Protein AF-A0A370G8P2-F1 (afdb_monomer_lite)

Foldseek 3Di:
DVLVVVLVVLVVVLVVCCVVPNCPDPVNVVSVVVSVVSVVVVVCVVVVVVVPD

Secondary structure (DSSP, 8-state):
-HHHHHHHHHHHHHHHHHHHH-TTSHHHHHHHHHHHHHHHHHHHHHHHHHT--

Organism: NCBI:txid493781

Sequence (53 aa):
MAMEMDIEAVRRKMIQTGLEKGLTHSDTVQLSKELDKLLHRVQLFVSGMKLKR

Radius of gyration: 13.57 Å; chains: 1; bounding box: 23×22×39 Å

Structure (mmCIF, N/CA/C/O backbone):
data_AF-A0A370G8P2-F1
#
_entry.id   AF-A0A370G8P2-F1
#
loop_
_atom_site.group_PDB
_atom_site.id
_atom_site.type_symbol
_atom_site.label_atom_id
_atom_site.label_alt_id
_atom_site.label_comp_id
_atom_site.label_asym_id
_atom_site.label_entity_id
_atom_site.label_seq_id
_atom_site.pdbx_PDB_ins_code
_atom_site.Cartn_x
_atom_site.Cartn_y
_atom_site.Cartn_z
_atom_site.occupancy
_atom_site.B_iso_or_equiv
_atom_site.auth_seq_id
_atom_site.auth_comp_id
_atom_site.auth_asym_id
_atom_site.auth_atom_id
_atom_site.pdbx_PDB_model_num
ATOM 1 N N . MET A 1 1 ? -0.733 -6.146 16.863 1.00 53.78 1 MET A N 1
ATOM 2 C CA . MET A 1 1 ? -0.155 -7.443 16.460 1.00 53.78 1 MET A CA 1
ATOM 3 C C . MET A 1 1 ? -0.738 -7.986 15.154 1.00 53.78 1 MET A C 1
ATOM 5 O O . MET A 1 1 ? 0.011 -8.010 14.194 1.00 53.78 1 MET A O 1
ATOM 9 N N . ALA A 1 2 ? -2.029 -8.343 15.029 1.00 61.34 2 ALA A N 1
ATOM 10 C CA . ALA A 1 2 ? -2.555 -8.915 13.768 1.00 61.34 2 ALA A CA 1
ATOM 11 C C . ALA A 1 2 ? -2.388 -7.999 12.528 1.00 61.34 2 ALA A C 1
ATOM 13 O O . ALA A 1 2 ? -1.864 -8.433 11.513 1.00 61.34 2 ALA A O 1
ATOM 14 N N . MET A 1 3 ? -2.720 -6.704 12.637 1.00 64.50 3 MET A N 1
ATOM 15 C CA . MET A 1 3 ? -2.598 -5.752 11.513 1.00 64.50 3 MET A CA 1
ATOM 16 C C . MET A 1 3 ? -1.151 -5.483 11.068 1.00 64.50 3 MET A C 1
ATOM 18 O O . MET A 1 3 ? -0.917 -5.108 9.923 1.00 64.50 3 MET A O 1
ATOM 22 N N . GLU A 1 4 ? -0.175 -5.661 11.959 1.00 73.06 4 GLU A N 1
ATOM 23 C CA . GLU A 1 4 ? 1.245 -5.445 11.651 1.00 73.06 4 GLU A CA 1
ATOM 24 C C . GLU A 1 4 ? 1.810 -6.605 10.822 1.00 73.06 4 GLU A C 1
ATOM 26 O O . GLU A 1 4 ? 2.631 -6.387 9.932 1.00 73.06 4 GLU A O 1
ATOM 31 N N . MET A 1 5 ? 1.310 -7.824 11.057 1.00 77.44 5 MET A N 1
ATOM 32 C CA . MET A 1 5 ? 1.692 -9.015 10.295 1.00 77.44 5 MET A CA 1
ATOM 33 C C . MET A 1 5 ? 1.230 -8.926 8.836 1.00 77.44 5 MET A C 1
ATOM 35 O O . MET A 1 5 ? 2.006 -9.246 7.934 1.00 77.44 5 MET A O 1
ATOM 39 N N . ASP A 1 6 ? 0.010 -8.435 8.593 1.00 84.94 6 ASP A N 1
ATOM 40 C CA . ASP A 1 6 ? -0.517 -8.212 7.240 1.00 84.94 6 ASP A CA 1
ATOM 41 C C . ASP A 1 6 ? 0.283 -7.146 6.474 1.00 84.94 6 ASP A C 1
ATOM 43 O O . ASP A 1 6 ? 0.649 -7.350 5.315 1.00 84.94 6 ASP A O 1
ATOM 47 N N . ILE A 1 7 ? 0.630 -6.033 7.131 1.00 89.94 7 ILE A N 1
ATOM 48 C CA . ILE A 1 7 ? 1.462 -4.976 6.531 1.00 89.94 7 ILE A CA 1
ATOM 49 C C . ILE A 1 7 ? 2.829 -5.530 6.130 1.00 89.94 7 ILE A C 1
ATOM 51 O O . ILE A 1 7 ? 3.313 -5.268 5.027 1.00 89.94 7 ILE A O 1
ATOM 55 N N . GLU A 1 8 ? 3.460 -6.313 7.004 1.00 92.50 8 GLU A N 1
ATOM 56 C CA . GLU A 1 8 ? 4.784 -6.859 6.731 1.00 92.50 8 GLU A CA 1
ATOM 57 C C . GLU A 1 8 ? 4.763 -7.917 5.618 1.00 92.50 8 GLU A C 1
ATOM 59 O O . GLU A 1 8 ? 5.669 -7.957 4.781 1.00 92.50 8 GLU A O 1
ATOM 64 N N . ALA A 1 9 ? 3.710 -8.735 5.551 1.00 93.25 9 ALA A N 1
ATOM 65 C CA . ALA A 1 9 ? 3.512 -9.699 4.474 1.00 93.25 9 ALA A CA 1
ATOM 66 C C . ALA A 1 9 ? 3.360 -9.008 3.108 1.00 93.25 9 ALA A C 1
ATOM 68 O O . ALA A 1 9 ? 4.072 -9.353 2.159 1.00 93.25 9 ALA A O 1
ATOM 69 N N . VAL A 1 10 ? 2.498 -7.989 3.016 1.00 93.12 10 VAL A N 1
ATOM 70 C CA . VAL A 1 10 ? 2.294 -7.223 1.775 1.00 93.12 10 VAL A CA 1
ATOM 71 C C . VAL A 1 10 ? 3.564 -6.467 1.386 1.00 93.12 10 VAL A C 1
ATOM 73 O O . VAL A 1 10 ? 3.949 -6.466 0.216 1.00 93.12 10 VAL A O 1
ATOM 76 N N . ARG A 1 11 ? 4.287 -5.899 2.359 1.00 94.31 11 ARG A N 1
ATOM 77 C CA . ARG A 1 11 ? 5.568 -5.223 2.120 1.00 94.31 11 ARG A CA 1
ATOM 78 C C . ARG A 1 11 ? 6.618 -6.168 1.540 1.00 94.31 11 ARG A C 1
ATOM 80 O O . ARG A 1 11 ? 7.252 -5.819 0.546 1.00 94.31 11 ARG A O 1
ATOM 87 N N . ARG A 1 12 ? 6.795 -7.360 2.122 1.00 95.62 12 ARG A N 1
ATOM 88 C CA . ARG A 1 12 ? 7.731 -8.374 1.602 1.00 95.62 12 ARG A CA 1
ATOM 89 C C . ARG A 1 12 ? 7.384 -8.762 0.169 1.00 95.62 12 ARG A C 1
ATOM 91 O O . ARG A 1 12 ? 8.261 -8.761 -0.691 1.00 95.62 12 ARG A O 1
ATOM 98 N N . LYS A 1 13 ? 6.100 -9.005 -0.102 1.00 95.00 13 LYS A N 1
ATOM 99 C CA . LYS A 1 13 ? 5.612 -9.362 -1.437 1.00 95.00 13 LYS A CA 1
ATOM 100 C C . LYS A 1 13 ? 5.829 -8.242 -2.459 1.00 95.00 13 LYS A C 1
ATOM 102 O O . LYS A 1 13 ? 6.236 -8.522 -3.583 1.00 95.00 13 LYS A O 1
ATOM 107 N N . MET A 1 14 ? 5.613 -6.982 -2.075 1.00 95.44 14 MET A N 1
ATOM 108 C CA . MET A 1 14 ? 5.879 -5.814 -2.924 1.00 95.44 14 MET A CA 1
ATOM 109 C C . MET A 1 14 ? 7.364 -5.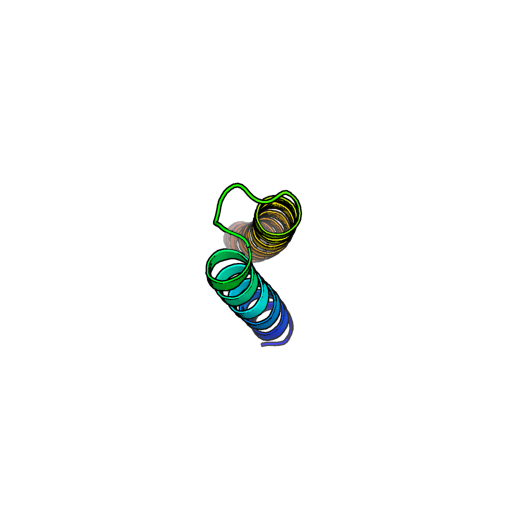688 -3.269 1.00 95.44 14 MET A C 1
ATOM 111 O O . MET A 1 14 ? 7.696 -5.494 -4.433 1.00 95.44 14 MET A O 1
ATOM 115 N N . ILE A 1 15 ? 8.250 -5.820 -2.275 1.00 95.12 1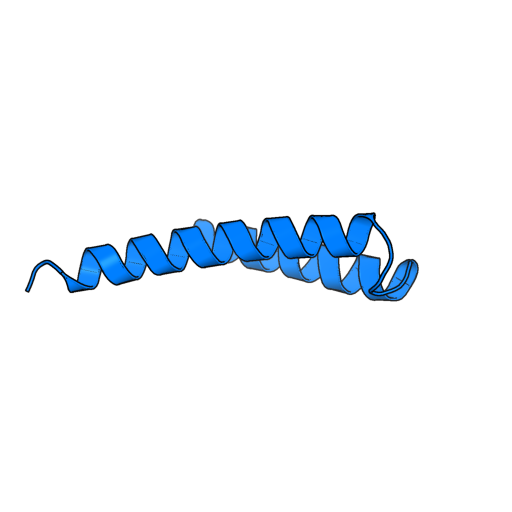5 ILE A N 1
ATOM 116 C CA . ILE A 1 15 ? 9.703 -5.740 -2.481 1.00 95.12 15 ILE A CA 1
ATOM 117 C C . ILE A 1 15 ? 10.154 -6.852 -3.42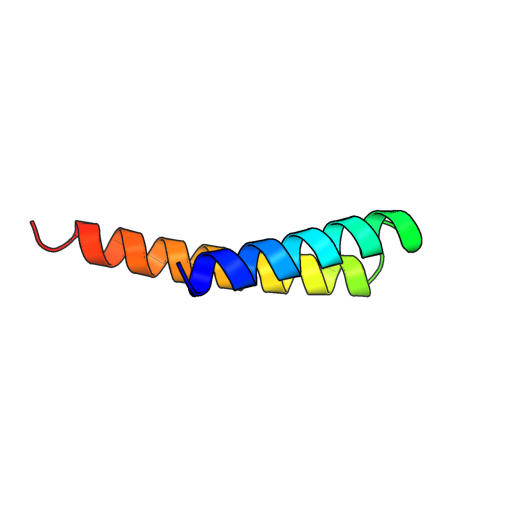3 1.00 95.12 15 ILE A C 1
ATOM 119 O O . ILE A 1 15 ? 10.834 -6.577 -4.405 1.00 95.12 15 ILE A O 1
ATOM 123 N N . GLN A 1 16 ? 9.728 -8.087 -3.161 1.00 96.62 16 GLN A N 1
ATOM 124 C CA . GLN A 1 16 ? 10.063 -9.226 -4.005 1.00 96.62 16 GLN A CA 1
ATOM 125 C C . GLN A 1 16 ? 9.571 -9.018 -5.448 1.00 96.62 16 GLN A C 1
ATOM 127 O O . GLN A 1 16 ? 10.354 -9.117 -6.385 1.00 96.62 16 GLN A O 1
ATOM 132 N N . THR A 1 17 ? 8.311 -8.621 -5.632 1.00 95.62 17 THR A N 1
ATOM 133 C CA . THR A 1 17 ? 7.749 -8.361 -6.969 1.00 95.62 17 THR A CA 1
ATOM 134 C C . THR A 1 17 ? 8.468 -7.206 -7.673 1.00 95.62 17 THR A C 1
ATOM 136 O O . THR A 1 17 ? 8.712 -7.272 -8.874 1.00 95.62 17 THR A O 1
ATOM 139 N N . GLY A 1 18 ? 8.862 -6.168 -6.932 1.00 96.12 18 GLY A N 1
ATOM 140 C CA . GLY A 1 18 ? 9.642 -5.047 -7.450 1.00 96.12 18 GLY A CA 1
ATOM 141 C C . GLY A 1 18 ? 11.053 -5.437 -7.891 1.00 96.12 18 GLY A C 1
ATOM 142 O O . GLY A 1 18 ? 11.545 -4.884 -8.872 1.00 96.12 18 GLY A O 1
ATOM 143 N N . LEU A 1 19 ? 11.675 -6.403 -7.208 1.00 96.06 19 LEU A N 1
ATOM 144 C CA . LEU A 1 19 ? 12.964 -6.982 -7.593 1.00 96.06 19 LEU A CA 1
ATOM 145 C C . LEU A 1 19 ? 12.839 -7.892 -8.824 1.00 96.06 19 LEU A C 1
ATOM 147 O O . LEU A 1 19 ? 13.705 -7.853 -9.690 1.00 96.06 19 LEU A O 1
ATOM 151 N N . GLU A 1 20 ? 11.767 -8.684 -8.916 1.00 96.69 20 GLU A N 1
ATOM 152 C CA . GLU A 1 20 ? 11.568 -9.651 -10.006 1.00 96.69 20 GLU A CA 1
ATOM 153 C C . GLU A 1 20 ? 11.036 -9.011 -11.299 1.00 96.69 20 GLU A C 1
ATOM 155 O O . GLU A 1 20 ? 11.466 -9.368 -12.393 1.00 96.69 20 GLU A O 1
ATOM 160 N N . LYS A 1 21 ? 10.085 -8.077 -11.189 1.00 94.69 21 LYS A N 1
ATOM 161 C CA . LYS A 1 21 ? 9.330 -7.518 -12.327 1.00 94.69 21 LYS A CA 1
ATOM 162 C C . LYS A 1 21 ? 9.567 -6.025 -12.557 1.00 94.69 21 LYS A C 1
ATOM 164 O O . LYS A 1 21 ? 9.161 -5.491 -13.587 1.00 94.69 21 LYS A O 1
ATOM 169 N N . GLY A 1 22 ? 10.211 -5.345 -11.609 1.00 93.88 22 GLY A N 1
ATOM 170 C CA . GLY A 1 22 ? 10.432 -3.902 -11.624 1.00 93.88 22 GLY A CA 1
ATOM 171 C C . GLY A 1 22 ? 9.408 -3.115 -10.801 1.00 93.88 22 GLY A C 1
ATOM 172 O O . GLY A 1 22 ? 8.270 -3.534 -10.573 1.00 93.88 22 GLY A O 1
ATOM 173 N N . LEU A 1 23 ? 9.819 -1.924 -10.356 1.00 90.94 23 LEU A N 1
ATOM 174 C CA . LEU A 1 23 ? 9.009 -1.050 -9.495 1.00 90.94 23 LEU A CA 1
ATOM 175 C C . LEU A 1 23 ? 7.805 -0.425 -10.212 1.00 90.94 23 LEU A C 1
ATOM 177 O O . LEU A 1 23 ? 6.812 -0.096 -9.571 1.00 90.94 23 LEU A O 1
ATOM 181 N N . THR A 1 24 ? 7.879 -0.282 -11.535 1.00 92.69 24 THR A N 1
ATOM 182 C CA . THR A 1 24 ? 6.797 0.258 -12.371 1.00 92.69 24 THR A CA 1
ATOM 183 C C . THR A 1 24 ? 5.857 -0.818 -12.906 1.00 92.69 24 THR A C 1
ATOM 185 O O . THR A 1 24 ? 4.870 -0.490 -13.564 1.00 92.69 24 THR A O 1
ATOM 188 N N . HIS A 1 25 ? 6.133 -2.096 -12.623 1.00 95.62 25 HIS A N 1
ATOM 189 C CA . HIS A 1 25 ? 5.262 -3.187 -13.034 1.00 95.62 25 HIS A CA 1
ATOM 190 C C . HIS A 1 25 ? 3.893 -3.051 -12.361 1.00 95.62 25 HIS A C 1
ATOM 192 O O . HIS A 1 25 ? 3.799 -2.709 -11.179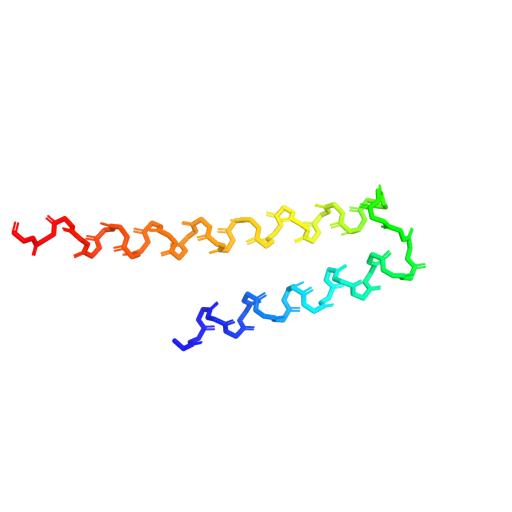 1.00 95.62 25 HIS A O 1
ATOM 198 N N . SER A 1 26 ? 2.828 -3.351 -13.102 1.00 95.31 26 SER A N 1
ATOM 199 C CA . SER A 1 26 ? 1.440 -3.254 -12.633 1.00 95.31 26 SER A CA 1
ATOM 200 C C . SER A 1 26 ? 1.221 -3.987 -11.307 1.00 95.31 26 SER A C 1
ATOM 202 O O . SER A 1 26 ? 0.641 -3.414 -10.387 1.00 95.31 26 SER A O 1
ATOM 204 N N . ASP A 1 27 ? 1.770 -5.196 -11.172 1.00 93.06 27 ASP A N 1
ATOM 205 C CA . ASP A 1 27 ? 1.726 -5.976 -9.926 1.00 93.06 27 ASP A CA 1
ATOM 206 C C . ASP A 1 27 ? 2.373 -5.243 -8.737 1.00 93.06 27 ASP A C 1
ATOM 208 O O . ASP A 1 27 ? 1.787 -5.169 -7.657 1.00 93.06 27 ASP A O 1
ATOM 212 N N . THR A 1 28 ? 3.560 -4.655 -8.924 1.00 94.75 28 THR A N 1
ATOM 213 C CA . THR A 1 28 ? 4.265 -3.910 -7.867 1.00 94.75 28 THR A CA 1
ATOM 214 C C . THR A 1 28 ? 3.484 -2.659 -7.465 1.00 94.75 28 THR A C 1
ATOM 216 O O . 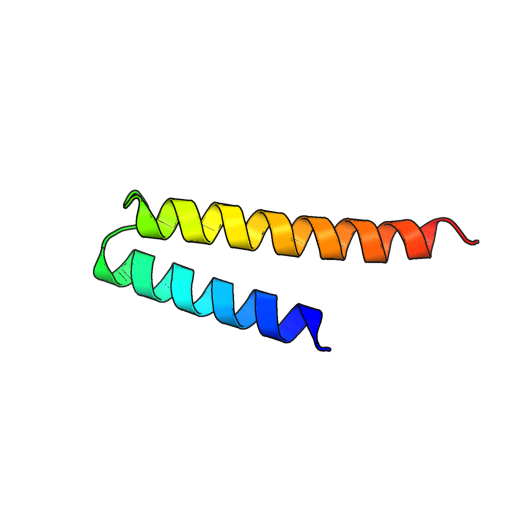THR A 1 28 ? 3.353 -2.356 -6.278 1.00 94.75 28 THR A O 1
ATOM 219 N N . VAL A 1 29 ? 2.888 -1.965 -8.440 1.00 95.69 29 VAL A N 1
A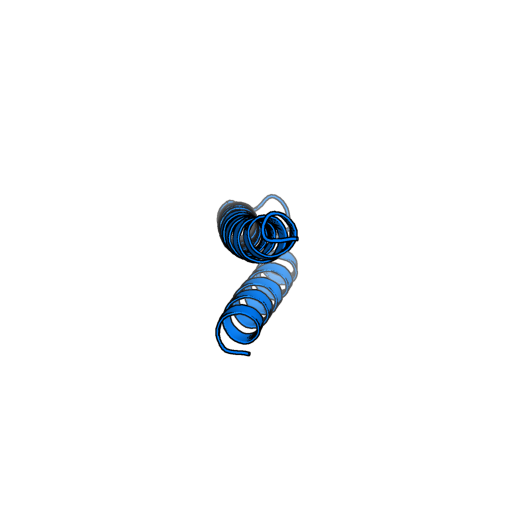TOM 220 C CA . VAL A 1 29 ? 2.032 -0.793 -8.206 1.00 95.69 29 VAL A CA 1
ATOM 221 C C . VAL A 1 29 ? 0.740 -1.181 -7.479 1.00 95.69 29 VAL A C 1
ATOM 223 O O . VAL A 1 29 ? 0.290 -0.455 -6.592 1.00 95.69 29 VAL A O 1
ATOM 226 N N . GLN A 1 30 ? 0.135 -2.326 -7.806 1.00 95.50 30 GLN A N 1
ATOM 227 C CA . GLN A 1 30 ? -1.041 -2.831 -7.093 1.00 95.50 30 GLN A CA 1
ATOM 228 C C . GLN A 1 30 ? -0.714 -3.175 -5.639 1.00 95.50 30 GLN A C 1
ATOM 230 O O . GLN A 1 30 ? -1.449 -2.758 -4.743 1.00 95.50 30 GLN A O 1
ATOM 235 N N . LEU A 1 31 ? 0.410 -3.853 -5.397 1.00 94.06 31 LEU A N 1
ATOM 236 C CA . LEU A 1 31 ? 0.883 -4.166 -4.047 1.00 94.06 31 LEU A CA 1
ATOM 237 C C . LEU A 1 31 ? 1.195 -2.896 -3.242 1.00 94.06 31 LEU A C 1
ATOM 239 O O . LEU A 1 31 ? 0.864 -2.824 -2.062 1.00 94.06 31 LEU A O 1
ATOM 243 N N . SER A 1 32 ? 1.748 -1.861 -3.882 1.00 93.88 32 SER A N 1
ATOM 244 C CA . SER A 1 32 ? 1.964 -0.551 -3.257 1.00 93.88 32 SER A CA 1
ATOM 245 C C . SER A 1 32 ? 0.652 0.111 -2.822 1.00 93.88 32 SER A C 1
ATOM 247 O O . SER A 1 32 ? 0.550 0.578 -1.687 1.00 93.88 32 SER A O 1
ATOM 249 N N . LYS A 1 33 ? -0.385 0.086 -3.670 1.00 95.25 33 LYS A N 1
ATOM 250 C CA . LYS A 1 33 ? -1.720 0.610 -3.324 1.00 95.25 33 LYS A CA 1
ATOM 251 C C . LYS A 1 33 ? -2.385 -0.176 -2.195 1.00 95.25 33 LYS A C 1
ATOM 253 O O . LYS A 1 33 ? -3.133 0.393 -1.405 1.00 95.25 33 LYS A O 1
ATOM 258 N N . GLU A 1 34 ? -2.169 -1.485 -2.139 1.00 93.88 34 GLU A N 1
ATOM 259 C CA . GLU A 1 34 ? -2.706 -2.330 -1.072 1.00 93.88 34 GLU A CA 1
ATOM 260 C C . GLU A 1 34 ? -2.009 -2.060 0.265 1.00 93.88 34 GLU A C 1
ATOM 262 O O . GLU A 1 34 ? -2.679 -1.886 1.285 1.00 93.88 34 GLU A O 1
ATOM 267 N N . LEU A 1 35 ? -0.681 -1.914 0.241 1.00 93.75 35 LEU A N 1
ATOM 268 C CA . LEU A 1 35 ? 0.112 -1.533 1.406 1.00 93.75 35 LEU A CA 1
ATOM 269 C C . LEU A 1 35 ? -0.304 -0.161 1.953 1.00 93.75 35 LEU A C 1
ATOM 271 O O . LEU A 1 35 ? -0.496 -0.017 3.160 1.00 93.75 35 LEU A O 1
ATOM 275 N N . ASP A 1 36 ? -0.502 0.823 1.074 1.00 93.94 36 ASP A N 1
ATOM 276 C CA . ASP A 1 36 ? -0.955 2.169 1.443 1.00 93.94 36 ASP A CA 1
ATOM 277 C C . ASP A 1 36 ? -2.315 2.145 2.164 1.00 93.94 36 ASP A C 1
ATOM 279 O O . ASP A 1 36 ? -2.466 2.726 3.240 1.00 93.94 36 ASP A O 1
ATOM 283 N N . LYS A 1 37 ? -3.284 1.368 1.660 1.00 92.06 37 LYS A N 1
ATOM 284 C CA . LYS A 1 37 ? -4.597 1.204 2.312 1.00 92.06 37 LYS A CA 1
ATOM 285 C C . LYS A 1 37 ? -4.489 0.600 3.711 1.00 92.06 37 LYS A C 1
ATOM 287 O O . LYS A 1 37 ? -5.222 1.015 4.612 1.00 92.06 37 LYS A O 1
ATOM 292 N N . LEU A 1 38 ? -3.619 -0.394 3.899 1.00 90.00 38 LEU A N 1
ATOM 293 C CA . LEU A 1 38 ? -3.404 -1.019 5.206 1.00 90.00 38 LEU A CA 1
ATOM 294 C C . LEU A 1 38 ? -2.771 -0.031 6.190 1.00 90.00 38 LEU A C 1
ATOM 296 O O . LEU A 1 38 ? -3.252 0.103 7.317 1.00 90.00 38 LEU A O 1
ATOM 300 N N . LEU A 1 39 ? -1.759 0.717 5.744 1.00 89.56 39 LEU A N 1
ATOM 301 C CA . LEU A 1 39 ? -1.124 1.767 6.539 1.00 89.56 39 LEU A CA 1
ATOM 302 C C . LEU A 1 39 ? -2.121 2.864 6.919 1.00 89.56 39 LEU A C 1
ATOM 304 O O . LEU A 1 39 ? -2.183 3.252 8.084 1.00 89.56 39 LEU A O 1
ATOM 308 N N . HIS A 1 40 ? -2.958 3.302 5.978 1.00 89.88 40 HIS A N 1
ATOM 309 C CA . HIS A 1 40 ? -3.992 4.299 6.233 1.00 89.88 40 HIS A CA 1
ATOM 310 C C . HIS A 1 40 ? -5.009 3.813 7.275 1.00 89.88 40 HIS A C 1
ATOM 312 O O . HIS A 1 40 ? -5.352 4.551 8.196 1.00 89.88 40 HIS A O 1
ATOM 318 N N . ARG A 1 41 ? -5.459 2.552 7.197 1.00 87.94 41 ARG A N 1
ATOM 319 C CA . ARG A 1 41 ? -6.355 1.963 8.210 1.00 87.94 41 ARG A CA 1
ATOM 320 C C . ARG A 1 41 ? -5.723 1.954 9.598 1.00 87.94 41 ARG A C 1
ATOM 322 O O . ARG A 1 41 ? -6.387 2.321 10.565 1.00 87.94 41 ARG A O 1
ATOM 329 N N . VAL A 1 42 ? -4.450 1.573 9.700 1.00 88.38 42 VAL A N 1
ATOM 330 C CA . VAL A 1 42 ? -3.724 1.595 10.977 1.00 88.38 42 VAL A CA 1
ATOM 331 C C . VAL A 1 42 ? -3.563 3.025 11.484 1.00 88.38 42 VAL A C 1
ATOM 333 O O . VAL A 1 42 ? -3.817 3.289 12.656 1.00 88.38 42 VAL A O 1
ATOM 336 N N . GLN A 1 43 ? -3.219 3.971 10.613 1.00 86.38 43 GLN A N 1
ATOM 337 C CA . GLN A 1 43 ? -3.102 5.378 10.975 1.00 86.38 43 GLN A CA 1
ATOM 338 C C . GLN A 1 43 ? -4.427 5.948 11.489 1.00 86.38 43 GLN A C 1
ATOM 340 O O . GLN A 1 43 ? -4.425 6.653 12.499 1.00 86.38 43 GLN A O 1
ATOM 345 N N . LEU A 1 44 ? -5.553 5.634 10.841 1.00 86.75 44 LEU A N 1
ATOM 346 C CA . LEU A 1 44 ? -6.884 6.030 11.303 1.00 86.75 44 LEU A CA 1
ATOM 347 C C . LEU A 1 44 ? -7.215 5.406 12.657 1.00 86.75 44 LEU A C 1
ATOM 349 O O . LEU A 1 44 ? -7.711 6.103 13.537 1.00 86.75 44 LEU A O 1
ATOM 353 N N . PHE A 1 45 ? -6.898 4.126 12.854 1.00 84.00 45 PHE A N 1
ATOM 354 C CA . PHE A 1 45 ? -7.110 3.448 14.130 1.00 84.00 45 PHE A CA 1
ATOM 355 C C . PHE A 1 45 ? -6.310 4.115 15.261 1.00 84.00 45 PHE A C 1
ATOM 357 O O . PHE A 1 45 ? -6.868 4.493 16.291 1.00 84.00 45 PHE A O 1
ATOM 364 N N . VAL A 1 46 ? -5.017 4.359 15.034 1.00 83.19 46 VAL A N 1
ATOM 365 C CA . VAL A 1 46 ? -4.134 5.044 15.990 1.00 83.19 46 VAL A CA 1
ATOM 366 C C . VAL A 1 46 ? -4.576 6.494 16.227 1.00 83.19 46 VAL A C 1
ATOM 368 O O . VAL A 1 46 ? -4.526 6.976 17.357 1.00 83.19 46 VAL A O 1
ATOM 371 N N . SER A 1 47 ? -5.034 7.202 15.193 1.00 80.06 47 SER A N 1
ATOM 372 C CA . SER A 1 47 ? -5.484 8.598 15.312 1.00 80.06 47 SER A CA 1
ATOM 373 C C . SER A 1 47 ? -6.838 8.709 16.016 1.00 80.06 47 SER A C 1
ATOM 375 O O . SER A 1 47 ? -7.027 9.610 16.829 1.00 80.06 47 SER A O 1
ATOM 377 N N . GLY A 1 48 ? -7.747 7.756 15.796 1.00 67.62 48 GLY A N 1
ATOM 378 C CA . GLY A 1 48 ? -9.010 7.639 16.527 1.00 67.62 48 GLY A CA 1
ATOM 379 C C . GLY A 1 48 ? -8.808 7.337 18.014 1.00 67.62 48 GLY A C 1
ATOM 380 O O . GLY A 1 48 ? -9.551 7.843 18.852 1.00 67.62 48 GLY A O 1
ATOM 381 N N . MET A 1 49 ? -7.748 6.603 18.372 1.00 59.06 49 MET A N 1
ATOM 382 C CA . MET A 1 49 ? -7.345 6.420 19.771 1.00 59.06 49 MET A CA 1
ATOM 383 C C . MET A 1 49 ? -6.800 7.704 20.420 1.00 59.06 49 MET A C 1
ATOM 385 O O . MET A 1 49 ? -6.911 7.858 21.634 1.00 59.06 49 MET A O 1
ATOM 389 N N . LYS A 1 50 ? -6.233 8.639 19.642 1.00 57.28 50 LYS A N 1
ATOM 390 C CA . LYS A 1 50 ? -5.703 9.913 20.164 1.00 57.28 50 LYS A CA 1
ATOM 391 C C . LYS A 1 50 ? -6.786 10.951 20.487 1.00 57.28 50 LYS A C 1
ATOM 393 O O . LYS A 1 50 ? -6.492 11.871 21.241 1.00 57.28 50 LYS A O 1
ATOM 398 N N . LEU A 1 51 ? -8.008 10.807 19.962 1.00 55.16 51 LEU A N 1
ATOM 399 C CA . LEU A 1 51 ? -9.099 11.781 20.139 1.00 55.16 51 LEU A CA 1
ATOM 400 C C . LEU A 1 51 ? -9.960 11.558 21.404 1.00 55.16 51 LEU A C 1
ATOM 402 O O . LEU A 1 51 ? -10.857 12.347 21.674 1.00 55.16 51 LEU A O 1
ATOM 406 N N . LYS A 1 52 ? -9.703 10.493 22.180 1.00 51.41 52 LYS A N 1
ATOM 407 C CA . LYS A 1 52 ? -10.358 10.194 23.472 1.00 51.41 52 LYS A CA 1
ATOM 408 C C . LYS A 1 52 ? -9.492 10.632 24.672 1.00 51.41 52 LYS A C 1
ATOM 410 O O . LYS A 1 52 ? -9.237 9.832 25.572 1.00 51.41 52 LYS A O 1
ATOM 415 N N . ARG A 1 53 ? -8.987 11.866 24.672 1.00 48.47 53 ARG A N 1
ATOM 416 C CA . ARG A 1 53 ? -8.323 12.468 25.841 1.00 48.47 53 ARG A CA 1
ATOM 417 C C . ARG A 1 53 ? -9.044 13.722 26.286 1.00 48.47 53 ARG A C 1
ATOM 419 O O . ARG A 1 53 ? -9.468 14.476 25.388 1.00 48.47 53 ARG A O 1
#

pLDDT: mean 85.75, std 13.82, range [48.47, 96.69]

InterPro domains:
  IPR018540 Aspartyl-phosphate phosphatase Spo0E-like [PF09388] (5-39)
  IPR036638 Helix-loop-helix DNA-binding domain superfamily [G3DSA:4.10.280.10] (1-50)
  IPR037208 Aspartyl-phosphate phosphatase Spo0E-like superfamily [SSF140500] (3-46)
  IPR053028 Spo0E-like aspartyl-phosphate phosphatase [PTHR41263] (3-44)